Protein AF-A0A3R5YX55-F1 (afdb_monomer_lite)

Foldseek 3Di:
DPDLVVLLVVLLVVLVVLLVVLVVVLVVLVVVVVVQVVVQVVCVVVVHDDDDDGCSVVSNVLSVVLSVLSVVLSVLSVDPPRDDDSVLSVVSVVLCVCQCPVDDPDNDDDSCSSVVSCVSSVVDDCCPDPNNVVCVVVVHD

Radius of gyration: 19.68 Å; chains: 1; bounding box: 45×31×62 Å

pLDDT: mean 86.15, std 13.77, range [42.94, 96.88]

Structure (mmCIF, N/CA/C/O backbone):
data_AF-A0A3R5YX55-F1
#
_entry.id   AF-A0A3R5YX55-F1
#
loop_
_atom_site.group_PDB
_atom_site.id
_atom_site.type_symbol
_atom_site.label_atom_id
_atom_site.label_alt_id
_atom_site.label_comp_id
_atom_site.label_asym_id
_atom_site.label_entity_id
_atom_site.label_seq_id
_atom_site.pdbx_PDB_ins_code
_atom_site.Cartn_x
_atom_site.Cartn_y
_atom_site.Cartn_z
_atom_site.occupancy
_atom_site.B_iso_or_equiv
_atom_site.auth_seq_id
_atom_site.auth_comp_id
_atom_site.auth_asym_id
_atom_site.auth_atom_id
_atom_site.pdbx_PDB_model_num
ATOM 1 N N . MET A 1 1 ? -6.969 3.106 29.164 1.00 47.06 1 MET A N 1
ATOM 2 C CA . MET A 1 1 ? -7.669 2.930 27.874 1.00 47.06 1 MET A CA 1
ATOM 3 C C . MET A 1 1 ? -7.191 4.031 26.950 1.00 47.06 1 MET A C 1
ATOM 5 O O . MET A 1 1 ? -7.194 5.177 27.383 1.00 47.06 1 MET A O 1
ATOM 9 N N . ARG A 1 2 ? -6.677 3.704 25.758 1.00 56.00 2 ARG A N 1
ATOM 10 C CA . ARG A 1 2 ? -6.378 4.742 24.756 1.00 56.00 2 ARG A CA 1
ATOM 11 C C . ARG A 1 2 ? -7.714 5.286 24.255 1.00 56.00 2 ARG A C 1
ATOM 13 O O . ARG A 1 2 ? -8.683 4.541 24.186 1.00 56.00 2 ARG A O 1
ATOM 20 N N . ASN A 1 3 ? -7.777 6.572 23.943 1.00 79.94 3 ASN A N 1
ATOM 21 C CA . ASN A 1 3 ? -8.986 7.176 23.402 1.00 79.94 3 ASN A CA 1
ATOM 22 C C . ASN A 1 3 ? -9.283 6.547 22.023 1.00 79.94 3 ASN A C 1
ATOM 24 O O . ASN A 1 3 ? -8.398 6.477 21.163 1.00 79.94 3 ASN A O 1
ATOM 28 N N . PHE A 1 4 ? -10.504 6.044 21.817 1.00 83.06 4 PHE A N 1
ATOM 29 C CA . PHE A 1 4 ? -10.921 5.391 20.569 1.00 83.06 4 PHE A CA 1
ATOM 30 C C . PHE A 1 4 ? -10.682 6.305 19.357 1.00 83.06 4 PHE A C 1
ATOM 32 O O . PHE A 1 4 ? -10.102 5.884 18.354 1.00 83.06 4 PHE A O 1
ATOM 39 N N . THR A 1 5 ? -11.025 7.588 19.499 1.00 85.31 5 THR A N 1
ATOM 40 C CA . THR A 1 5 ? -10.829 8.614 18.468 1.00 85.31 5 THR A CA 1
ATOM 41 C C . THR A 1 5 ? -9.355 8.775 18.100 1.00 85.31 5 THR A C 1
ATOM 43 O O . THR A 1 5 ? -9.013 8.720 16.922 1.00 85.31 5 THR A O 1
ATOM 46 N N . GLU A 1 6 ? -8.461 8.867 19.088 1.00 88.81 6 GLU A N 1
ATOM 47 C CA . GLU A 1 6 ? -7.012 8.968 18.847 1.00 88.81 6 GLU A CA 1
ATOM 48 C C . GLU A 1 6 ? -6.467 7.723 18.134 1.00 88.81 6 GLU A C 1
ATOM 50 O O . GLU A 1 6 ? -5.607 7.817 17.257 1.00 88.81 6 GLU A O 1
ATOM 55 N N . THR A 1 7 ? -6.980 6.540 18.481 1.00 91.69 7 THR A N 1
ATOM 56 C CA . THR A 1 7 ? -6.543 5.270 17.884 1.00 91.69 7 THR A CA 1
ATOM 57 C C . THR A 1 7 ? -6.982 5.167 16.418 1.00 91.69 7 THR A C 1
ATOM 59 O O . THR A 1 7 ? -6.199 4.724 15.568 1.00 91.69 7 THR A O 1
ATOM 62 N N . ARG A 1 8 ? -8.196 5.643 16.108 1.00 94.31 8 ARG A N 1
ATOM 63 C CA . ARG A 1 8 ? -8.745 5.731 14.748 1.00 94.31 8 ARG A CA 1
ATOM 64 C C . ARG A 1 8 ? -7.991 6.755 13.902 1.00 94.31 8 ARG A C 1
ATOM 66 O O . ARG A 1 8 ? -7.541 6.428 12.807 1.00 94.31 8 ARG A O 1
ATOM 73 N N . GLU A 1 9 ? -7.759 7.956 14.426 1.00 94.69 9 GLU A N 1
ATOM 74 C CA . GLU A 1 9 ? -6.981 9.004 13.751 1.00 94.69 9 GLU A CA 1
ATOM 75 C C . GLU A 1 9 ? -5.542 8.563 13.460 1.00 94.69 9 GLU A C 1
ATOM 77 O O . GLU A 1 9 ? -5.023 8.797 12.364 1.00 94.69 9 GLU A O 1
ATOM 82 N N . LYS A 1 10 ? -4.906 7.859 14.405 1.00 94.56 10 LYS A N 1
ATOM 83 C CA . LYS A 1 10 ? -3.570 7.281 14.218 1.00 94.56 10 LYS A CA 1
ATOM 84 C C . LYS A 1 10 ? -3.550 6.261 13.075 1.00 94.56 10 LYS A C 1
ATOM 86 O O . LYS A 1 10 ? -2.641 6.312 12.243 1.00 94.56 10 LYS A O 1
ATOM 91 N N . ALA A 1 11 ? -4.553 5.383 12.996 1.00 95.25 11 ALA A N 1
ATOM 92 C CA . ALA A 1 11 ? -4.685 4.410 11.911 1.00 95.25 11 ALA A CA 1
ATOM 93 C C . ALA A 1 11 ? -4.902 5.098 10.549 1.00 95.25 11 ALA A C 1
ATOM 95 O O . ALA A 1 11 ? -4.217 4.768 9.578 1.00 95.25 11 ALA A O 1
ATOM 96 N N . ILE A 1 12 ? -5.769 6.117 10.484 1.00 96.50 12 ILE A N 1
ATOM 97 C CA . ILE A 1 12 ? -5.994 6.922 9.269 1.00 96.50 12 ILE A CA 1
ATOM 98 C C . ILE A 1 12 ? -4.690 7.572 8.806 1.00 96.50 12 ILE A C 1
ATOM 100 O O . ILE A 1 12 ? -4.332 7.477 7.631 1.00 96.50 12 ILE A O 1
ATOM 104 N N . LYS A 1 13 ? -3.959 8.223 9.719 1.00 95.56 13 LYS A N 1
ATOM 105 C CA . LYS A 1 13 ? -2.700 8.905 9.398 1.00 95.56 13 LYS A CA 1
ATOM 106 C C . LYS A 1 13 ? -1.667 7.936 8.824 1.00 95.56 13 LYS A C 1
ATOM 108 O O . LYS A 1 13 ? -1.088 8.229 7.782 1.00 95.56 13 LYS A O 1
ATOM 113 N N . ARG A 1 14 ? -1.473 6.780 9.465 1.00 94.38 14 ARG A N 1
ATOM 114 C CA . ARG A 1 14 ? -0.544 5.737 8.998 1.00 94.38 14 ARG A CA 1
ATOM 115 C C . ARG A 1 14 ? -0.946 5.181 7.632 1.00 94.38 14 ARG A C 1
ATOM 117 O O . ARG A 1 14 ? -0.101 5.035 6.757 1.00 94.38 14 ARG A O 1
ATOM 124 N N . THR A 1 15 ? -2.241 4.972 7.405 1.00 95.56 15 THR A N 1
ATOM 125 C CA . THR A 1 15 ? -2.738 4.488 6.108 1.00 95.56 15 THR A CA 1
ATOM 126 C C . THR A 1 15 ? -2.582 5.536 5.000 1.00 95.56 15 THR A C 1
ATOM 128 O O . THR A 1 15 ? -2.247 5.197 3.870 1.00 95.56 15 THR A O 1
ATOM 131 N N . ARG A 1 16 ? -2.721 6.833 5.306 1.00 95.25 16 ARG A N 1
ATOM 132 C CA . ARG A 1 16 ? -2.390 7.906 4.348 1.00 95.25 16 ARG A CA 1
ATOM 133 C C . ARG A 1 16 ? -0.901 7.936 4.003 1.00 95.25 16 ARG A C 1
ATOM 135 O O . ARG A 1 16 ? -0.562 8.115 2.841 1.00 95.25 16 ARG A O 1
ATOM 142 N N . GLN A 1 17 ? -0.023 7.724 4.984 1.00 93.12 17 GLN A N 1
ATOM 143 C CA . GLN A 1 17 ? 1.418 7.611 4.728 1.00 93.12 17 GLN A CA 1
ATOM 144 C C . GLN A 1 17 ? 1.738 6.406 3.834 1.00 93.12 17 GLN A C 1
ATOM 146 O O . GLN A 1 17 ? 2.579 6.518 2.952 1.00 9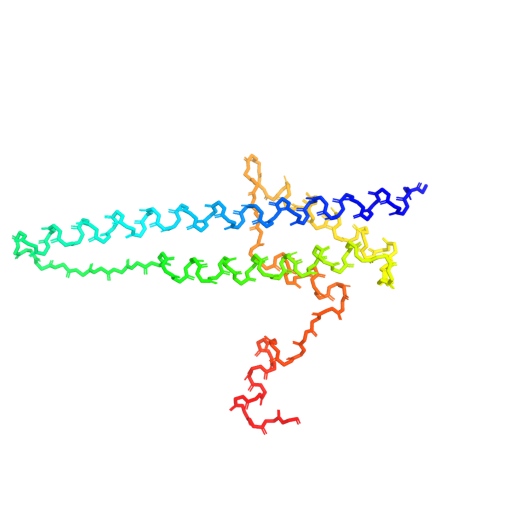3.12 17 GLN A O 1
ATOM 151 N N . LEU A 1 18 ? 1.017 5.294 3.997 1.00 93.44 18 LEU A N 1
ATOM 152 C CA . LEU A 1 18 ? 1.130 4.128 3.120 1.00 93.44 18 LEU A CA 1
ATOM 153 C C . LEU A 1 18 ? 0.726 4.439 1.664 1.00 93.44 18 LEU A C 1
ATOM 155 O O . LEU A 1 18 ? 1.391 3.992 0.735 1.00 93.44 18 LEU A O 1
ATOM 159 N N . VAL A 1 19 ? -0.323 5.241 1.450 1.00 95.12 19 VAL A N 1
ATOM 160 C CA . VAL A 1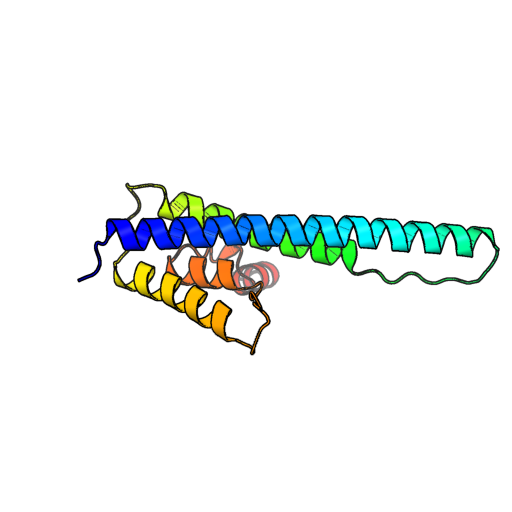 19 ? -0.693 5.731 0.107 1.00 95.12 19 VAL A CA 1
ATOM 161 C C . VAL A 1 19 ? 0.445 6.552 -0.508 1.00 95.12 19 VAL A C 1
ATOM 163 O O . VAL A 1 19 ? 0.794 6.325 -1.663 1.00 95.12 19 VAL A O 1
ATOM 166 N N . CYS A 1 20 ? 1.040 7.472 0.259 1.00 93.00 20 CYS A N 1
ATOM 167 C CA . CYS A 1 20 ? 2.187 8.266 -0.196 1.00 93.00 20 CYS A CA 1
ATOM 168 C C . CYS A 1 20 ? 3.390 7.385 -0.554 1.00 93.00 20 CYS A C 1
ATOM 170 O O . CYS A 1 20 ? 3.970 7.573 -1.616 1.00 93.00 20 CYS A O 1
ATOM 172 N N . TYR A 1 21 ? 3.699 6.387 0.275 1.00 92.06 21 TYR A N 1
ATOM 173 C CA . TYR A 1 21 ? 4.781 5.436 0.023 1.00 92.06 21 TYR A CA 1
ATOM 174 C C . TYR A 1 21 ? 4.620 4.719 -1.327 1.00 92.06 21 TYR A C 1
ATOM 176 O O . TYR A 1 21 ? 5.552 4.672 -2.125 1.00 92.06 21 TYR A O 1
ATOM 184 N N . PHE A 1 22 ? 3.420 4.209 -1.631 1.00 93.69 22 PHE A N 1
ATOM 185 C CA . PHE A 1 22 ? 3.175 3.569 -2.927 1.00 93.69 22 PHE A CA 1
ATOM 186 C C . PHE A 1 22 ? 3.247 4.553 -4.097 1.00 93.69 22 PHE A C 1
ATOM 188 O O . PHE A 1 22 ? 3.708 4.178 -5.173 1.00 93.69 22 PHE A O 1
ATOM 195 N N . ALA A 1 23 ? 2.820 5.803 -3.904 1.00 94.38 23 ALA A N 1
ATOM 196 C CA . ALA A 1 23 ? 2.954 6.839 -4.924 1.00 94.38 23 ALA A CA 1
ATOM 197 C C . ALA A 1 23 ? 4.425 7.150 -5.239 1.00 94.38 23 ALA A C 1
ATOM 199 O O . ALA A 1 23 ? 4.788 7.201 -6.411 1.00 94.38 23 ALA A O 1
ATOM 200 N N . GLU A 1 24 ? 5.269 7.296 -4.216 1.00 93.44 24 GLU A N 1
ATOM 201 C CA . GLU A 1 24 ? 6.713 7.509 -4.372 1.00 93.44 24 GLU A CA 1
ATOM 202 C C . GLU A 1 24 ? 7.373 6.332 -5.105 1.00 93.44 24 GLU A C 1
ATOM 204 O O . GLU A 1 24 ? 8.056 6.543 -6.105 1.00 93.44 24 GLU A O 1
ATOM 209 N N . PHE A 1 25 ? 7.066 5.092 -4.709 1.00 92.44 25 PHE A N 1
ATOM 210 C CA . PHE A 1 25 ? 7.584 3.895 -5.379 1.00 92.44 25 PHE A CA 1
ATOM 211 C C . PHE A 1 25 ? 7.211 3.847 -6.871 1.00 92.44 25 PHE A C 1
ATOM 213 O O . PHE A 1 25 ? 8.025 3.474 -7.715 1.00 92.44 25 PHE A O 1
ATOM 220 N N . MET A 1 26 ? 5.974 4.216 -7.224 1.00 95.25 26 MET A N 1
ATOM 221 C CA . MET A 1 26 ? 5.554 4.261 -8.630 1.00 95.25 26 MET A CA 1
ATOM 222 C C . MET A 1 26 ? 6.358 5.281 -9.440 1.00 95.25 26 MET A C 1
ATOM 224 O O . MET A 1 26 ? 6.728 4.974 -10.571 1.00 95.25 26 MET A O 1
ATOM 228 N N . LEU A 1 27 ? 6.640 6.461 -8.876 1.00 96.88 27 LEU A N 1
ATOM 229 C CA . LEU A 1 27 ? 7.447 7.490 -9.540 1.00 96.88 27 LEU A CA 1
ATOM 230 C C . LEU A 1 27 ? 8.885 7.006 -9.776 1.00 96.88 27 LEU A C 1
ATOM 232 O O . LEU A 1 27 ? 9.438 7.211 -10.857 1.00 96.88 27 LEU A O 1
ATOM 236 N N . GLU A 1 28 ? 9.472 6.312 -8.799 1.00 95.12 28 GLU A N 1
ATOM 237 C CA . GLU A 1 28 ? 10.809 5.721 -8.926 1.00 95.12 28 GLU A CA 1
ATOM 238 C C . GLU A 1 28 ? 10.866 4.649 -10.027 1.00 95.12 28 GLU A C 1
ATOM 240 O O . GLU A 1 28 ? 11.790 4.633 -10.848 1.00 95.12 28 GLU A O 1
ATOM 245 N N . GLU A 1 29 ? 9.869 3.761 -10.089 1.00 95.75 29 GLU A N 1
ATOM 246 C CA . GLU A 1 29 ? 9.799 2.734 -11.133 1.00 95.75 29 GLU A CA 1
ATOM 247 C C . GLU A 1 29 ? 9.506 3.330 -12.519 1.00 95.75 29 GLU A C 1
ATOM 249 O O . GLU A 1 29 ? 10.030 2.820 -13.512 1.00 95.75 29 GLU A O 1
ATOM 254 N N . GLU A 1 30 ? 8.744 4.424 -12.612 1.00 96.38 30 GLU A N 1
ATOM 255 C CA . GLU A 1 30 ? 8.534 5.156 -13.868 1.00 96.38 30 GLU A CA 1
ATOM 256 C C . GLU A 1 30 ? 9.853 5.740 -14.389 1.00 96.38 30 GLU A C 1
ATOM 258 O O . GLU A 1 30 ? 10.224 5.505 -15.545 1.00 96.38 30 GLU A O 1
ATOM 263 N N . GLU A 1 31 ? 10.616 6.427 -13.531 1.00 96.69 31 GLU A N 1
ATOM 264 C CA . GLU A 1 31 ? 11.916 6.995 -13.897 1.00 96.69 31 GLU A CA 1
ATOM 265 C C . GLU A 1 31 ? 12.909 5.900 -14.320 1.00 96.69 31 GLU A C 1
ATOM 267 O O . GLU A 1 31 ? 13.605 6.016 -15.337 1.00 96.69 31 GLU A O 1
ATOM 272 N N . LYS A 1 32 ? 12.955 4.799 -13.567 1.00 95.06 32 LYS A N 1
ATOM 273 C CA . LYS A 1 32 ? 13.796 3.637 -13.874 1.00 95.06 32 LYS A CA 1
ATOM 274 C C . LYS A 1 32 ? 13.403 2.984 -15.197 1.00 95.06 32 LYS A C 1
ATOM 276 O O . LYS A 1 32 ? 14.281 2.684 -16.008 1.00 95.06 32 LYS A O 1
ATOM 281 N N . GLY A 1 33 ? 12.107 2.798 -15.444 1.00 95.31 33 GLY A N 1
ATOM 282 C CA . GLY A 1 33 ? 11.588 2.258 -16.698 1.00 95.31 33 GLY A CA 1
ATOM 283 C C . GLY A 1 33 ? 11.935 3.142 -17.898 1.00 95.31 33 GLY A C 1
ATOM 284 O O . GLY A 1 33 ? 12.369 2.634 -18.936 1.00 95.31 33 GLY A O 1
ATOM 285 N N . ALA A 1 34 ? 11.829 4.465 -17.745 1.00 95.94 34 ALA A N 1
ATOM 286 C CA . ALA A 1 34 ? 12.202 5.426 -18.780 1.00 95.94 34 ALA A CA 1
ATOM 287 C C . ALA A 1 34 ? 13.704 5.368 -19.113 1.00 95.94 34 ALA A C 1
ATOM 289 O O . ALA A 1 34 ? 14.068 5.312 -20.291 1.00 95.94 34 ALA A O 1
ATOM 290 N N . LYS A 1 35 ? 14.578 5.305 -18.096 1.00 95.44 35 LYS A N 1
ATOM 291 C CA . LYS A 1 35 ? 16.035 5.155 -18.280 1.00 95.44 35 LYS A CA 1
ATOM 292 C C . LYS A 1 35 ? 16.389 3.853 -19.001 1.00 95.44 35 LYS A C 1
ATOM 294 O O . LYS A 1 35 ? 17.107 3.890 -19.997 1.00 95.44 35 LYS A O 1
ATOM 299 N N . GLN A 1 36 ? 15.823 2.725 -18.564 1.00 93.69 36 GLN A N 1
ATOM 300 C CA . GLN A 1 36 ? 16.037 1.418 -19.200 1.00 93.69 36 GLN A CA 1
ATOM 301 C C . GLN A 1 36 ? 15.612 1.418 -20.674 1.00 93.69 36 GLN A C 1
ATOM 303 O O . GLN A 1 36 ? 16.331 0.908 -21.534 1.00 93.69 36 GLN A O 1
ATOM 308 N N . ARG A 1 37 ? 14.461 2.029 -20.987 1.00 94.69 37 ARG A N 1
ATOM 309 C CA . ARG A 1 37 ? 13.965 2.133 -22.364 1.00 94.69 37 ARG A CA 1
ATOM 310 C C . ARG A 1 37 ? 14.863 3.021 -23.228 1.00 94.69 37 ARG A C 1
ATOM 312 O O . ARG A 1 37 ? 15.133 2.669 -24.373 1.00 94.69 37 ARG A O 1
ATOM 319 N N . ALA A 1 38 ? 15.368 4.129 -22.685 1.00 94.81 38 ALA A N 1
ATOM 320 C CA . ALA A 1 38 ? 16.305 5.001 -23.392 1.00 94.81 38 ALA A CA 1
ATOM 321 C C . ALA A 1 38 ? 17.640 4.295 -23.702 1.00 94.81 38 ALA A C 1
ATOM 323 O O . ALA A 1 38 ? 18.145 4.392 -24.822 1.00 94.81 38 ALA A O 1
ATOM 324 N N . GLU A 1 39 ? 18.194 3.548 -22.742 1.00 93.38 39 GLU A N 1
ATOM 325 C CA . GLU A 1 39 ? 19.412 2.750 -22.938 1.00 93.38 39 GLU A CA 1
ATOM 326 C C . GLU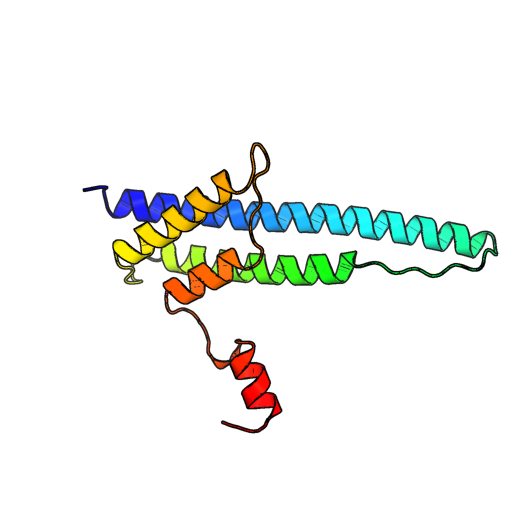 A 1 39 ? 19.216 1.652 -23.989 1.00 93.38 39 GLU A C 1
ATOM 328 O O . GLU A 1 39 ? 20.079 1.453 -24.849 1.00 93.38 39 GLU A O 1
ATOM 333 N N . PHE A 1 40 ? 18.060 0.984 -23.964 1.00 94.00 40 PHE A N 1
ATOM 334 C CA . PHE A 1 40 ? 17.703 -0.029 -24.951 1.00 94.00 40 PHE A CA 1
ATOM 335 C C . PHE A 1 40 ? 17.617 0.549 -26.369 1.00 94.00 40 PHE A C 1
ATOM 337 O O . PHE A 1 40 ? 18.245 0.012 -27.284 1.00 94.00 40 PHE A O 1
ATOM 344 N N . GLU A 1 41 ? 16.896 1.659 -26.566 1.00 94.69 41 GLU A N 1
ATOM 345 C CA . GLU A 1 41 ? 16.774 2.283 -27.890 1.00 94.69 41 GLU A CA 1
ATOM 346 C C . GLU A 1 41 ? 18.126 2.798 -28.408 1.00 94.69 41 GLU A C 1
ATOM 348 O O . GLU A 1 41 ? 18.420 2.659 -29.597 1.00 94.69 41 GLU A O 1
ATOM 353 N N . LYS A 1 42 ? 19.005 3.298 -27.527 1.00 95.38 42 LYS A N 1
ATOM 354 C CA . LYS A 1 42 ? 20.379 3.666 -27.900 1.00 95.38 42 LYS A CA 1
ATOM 355 C C . LYS A 1 42 ? 21.182 2.453 -28.381 1.00 95.38 42 LYS A C 1
ATOM 357 O O . LYS A 1 42 ? 21.791 2.504 -29.446 1.00 95.38 42 LYS A O 1
ATOM 362 N N . ALA A 1 43 ? 21.168 1.352 -27.632 1.00 93.25 43 ALA A N 1
ATOM 363 C CA . ALA A 1 43 ? 21.918 0.151 -27.995 1.00 93.25 43 ALA A CA 1
ATOM 364 C C . ALA A 1 43 ? 21.388 -0.506 -29.285 1.00 93.25 43 ALA A C 1
ATOM 366 O O . ALA A 1 43 ? 22.170 -0.991 -30.105 1.00 93.25 43 ALA A O 1
ATOM 367 N N . LYS A 1 44 ? 20.069 -0.451 -29.504 1.00 93.94 44 LYS A N 1
ATOM 368 C CA . LYS A 1 44 ? 19.414 -0.871 -30.748 1.00 93.94 44 LYS A CA 1
ATOM 369 C C . LYS A 1 44 ? 19.841 -0.009 -31.941 1.00 93.94 44 LYS A C 1
ATOM 371 O O . LYS A 1 44 ? 20.135 -0.555 -33.002 1.00 93.94 44 LYS A O 1
ATOM 376 N N . ALA A 1 45 ? 19.925 1.314 -31.773 1.00 94.75 45 ALA A N 1
ATOM 377 C CA . ALA A 1 45 ? 20.406 2.229 -32.813 1.00 94.75 45 ALA A CA 1
ATOM 378 C C . ALA A 1 45 ? 21.889 2.005 -33.168 1.00 94.75 45 ALA A C 1
ATOM 380 O O . ALA A 1 45 ? 22.284 2.193 -34.315 1.00 94.75 45 ALA A O 1
ATOM 381 N N . GLU A 1 46 ? 22.699 1.540 -32.213 1.00 95.56 46 GLU A N 1
ATOM 382 C CA . GLU A 1 46 ? 24.097 1.136 -32.426 1.00 95.56 46 GLU A CA 1
ATOM 383 C C . GLU A 1 46 ? 24.242 -0.227 -33.143 1.00 95.56 46 GLU A C 1
ATOM 385 O O . GLU A 1 46 ? 25.359 -0.712 -33.326 1.00 95.56 46 GLU A O 1
ATOM 390 N N . GLY A 1 47 ? 23.136 -0.866 -33.548 1.00 93.50 47 GLY A N 1
ATOM 391 C CA . GLY A 1 47 ? 23.141 -2.142 -34.269 1.00 93.50 47 GLY A CA 1
ATOM 392 C C . GLY A 1 47 ? 23.501 -3.353 -33.403 1.00 93.50 47 GLY A C 1
ATOM 393 O O . GLY A 1 47 ? 23.799 -4.423 -33.936 1.00 93.50 47 GLY A O 1
ATOM 394 N N . LYS A 1 48 ? 23.487 -3.208 -32.072 1.00 90.81 48 LYS A N 1
ATOM 395 C CA . LYS A 1 48 ? 23.764 -4.308 -31.143 1.00 90.81 48 LYS A CA 1
ATOM 396 C C . LYS A 1 48 ? 22.516 -5.185 -30.992 1.00 90.81 48 LYS A C 1
ATOM 398 O O . LYS A 1 48 ? 21.422 -4.649 -30.807 1.00 90.81 48 LYS A O 1
ATOM 403 N N . PRO A 1 49 ? 22.642 -6.523 -31.012 1.00 90.12 49 PRO A N 1
ATOM 404 C CA . PRO A 1 49 ? 21.543 -7.392 -30.616 1.00 90.12 49 PRO A CA 1
ATOM 405 C C . PRO A 1 49 ? 21.266 -7.187 -29.122 1.00 90.12 49 PRO A C 1
ATOM 407 O O . PRO A 1 49 ? 22.132 -7.428 -28.283 1.00 90.12 49 PRO A O 1
ATOM 410 N N . VAL A 1 50 ? 20.063 -6.718 -28.796 1.00 91.88 50 VAL A N 1
ATOM 411 C CA . VAL A 1 50 ? 19.646 -6.403 -27.426 1.00 91.88 50 VAL A CA 1
ATOM 412 C C . VAL A 1 50 ? 18.288 -7.017 -27.108 1.00 91.88 50 VAL A C 1
ATOM 414 O O . VAL A 1 50 ? 17.408 -7.083 -27.963 1.00 91.88 50 VAL A O 1
ATOM 417 N N . ILE A 1 51 ? 18.115 -7.448 -25.858 1.00 92.75 51 ILE A N 1
ATOM 418 C CA . ILE A 1 51 ? 16.850 -7.934 -25.297 1.00 92.75 51 ILE A CA 1
ATOM 419 C C . ILE A 1 51 ? 16.579 -7.116 -24.037 1.00 92.75 51 ILE A C 1
ATOM 421 O O . ILE A 1 51 ? 17.445 -7.021 -23.170 1.00 92.75 51 ILE A O 1
ATOM 425 N N . MET A 1 52 ? 15.386 -6.534 -23.935 1.00 89.56 52 MET A N 1
ATOM 426 C CA . MET A 1 52 ? 14.947 -5.815 -22.741 1.00 89.56 52 MET A CA 1
ATOM 427 C C . MET A 1 52 ? 13.963 -6.674 -21.956 1.00 89.56 52 MET A C 1
ATOM 429 O O . MET A 1 52 ? 12.935 -7.088 -22.486 1.00 89.56 52 MET A O 1
ATOM 433 N N . VAL A 1 53 ? 14.257 -6.885 -20.676 1.00 90.31 53 VAL A N 1
ATOM 434 C CA . VAL A 1 53 ? 13.310 -7.420 -19.695 1.00 90.31 53 VAL A CA 1
ATOM 435 C C . VAL A 1 53 ? 13.201 -6.380 -18.591 1.00 90.31 53 VAL A C 1
ATOM 437 O O . VAL A 1 53 ? 14.174 -6.118 -17.888 1.00 90.31 53 VAL A O 1
ATOM 440 N N . SER A 1 54 ? 12.036 -5.749 -18.473 1.00 91.62 54 SER A N 1
ATOM 441 C CA . SER A 1 54 ? 11.771 -4.738 -17.450 1.00 91.62 54 SER A CA 1
ATOM 442 C C . SER A 1 54 ? 10.512 -5.101 -16.679 1.00 91.62 54 SER A C 1
ATOM 444 O O . SER A 1 54 ? 9.492 -5.453 -17.269 1.00 91.62 54 SER A O 1
ATOM 446 N N . CYS A 1 55 ? 10.589 -4.987 -15.355 1.00 93.38 55 CYS A N 1
ATOM 447 C CA . CYS A 1 55 ? 9.446 -5.158 -14.463 1.00 93.38 55 CYS A CA 1
ATOM 448 C C . CYS A 1 55 ? 8.764 -3.828 -14.119 1.00 93.38 55 CYS A C 1
ATOM 450 O O . CYS A 1 55 ? 7.750 -3.859 -13.429 1.00 93.38 55 CYS A O 1
ATOM 452 N N . ALA A 1 56 ? 9.278 -2.688 -14.599 1.00 93.44 56 ALA A N 1
ATOM 453 C CA . ALA A 1 56 ? 8.835 -1.357 -14.182 1.00 93.44 56 ALA A CA 1
ATOM 454 C C . ALA A 1 56 ? 7.322 -1.157 -14.362 1.00 93.44 56 ALA A C 1
ATOM 456 O O . ALA A 1 56 ? 6.614 -0.842 -13.411 1.00 93.44 56 ALA A O 1
ATOM 457 N N . GLU A 1 57 ? 6.793 -1.445 -15.555 1.00 92.69 57 GLU A N 1
ATOM 458 C CA . GLU A 1 57 ? 5.357 -1.306 -15.839 1.00 92.69 57 GLU A CA 1
ATOM 459 C C . GLU A 1 57 ? 4.494 -2.218 -14.950 1.00 92.69 57 GLU A C 1
ATOM 461 O O . GLU A 1 57 ? 3.447 -1.806 -14.444 1.00 92.69 57 GLU A O 1
ATOM 466 N N . ASN A 1 58 ? 4.938 -3.459 -14.717 1.00 93.06 58 ASN A N 1
ATOM 467 C CA . ASN A 1 58 ? 4.217 -4.388 -13.850 1.00 93.06 58 ASN A CA 1
ATOM 468 C C . ASN A 1 58 ? 4.264 -3.954 -12.378 1.00 93.06 58 ASN A C 1
ATOM 470 O O . ASN A 1 58 ? 3.258 -4.067 -11.677 1.00 93.06 58 ASN A O 1
ATOM 474 N N . ASN A 1 59 ? 5.404 -3.440 -11.921 1.00 91.56 59 ASN A N 1
ATOM 475 C CA . ASN A 1 59 ? 5.591 -2.943 -10.565 1.00 91.56 59 ASN A CA 1
ATOM 476 C C . ASN A 1 59 ? 4.707 -1.719 -10.306 1.00 91.56 59 ASN A C 1
ATOM 478 O O . ASN A 1 59 ? 3.990 -1.701 -9.308 1.00 91.56 59 ASN A O 1
ATOM 482 N N . ILE A 1 60 ? 4.655 -0.763 -11.241 1.00 94.25 60 ILE A N 1
ATOM 483 C CA . ILE A 1 60 ? 3.746 0.393 -11.173 1.00 94.25 60 ILE A CA 1
ATOM 484 C C . ILE A 1 60 ? 2.293 -0.076 -11.068 1.00 94.25 60 ILE A C 1
ATOM 486 O O . ILE A 1 60 ? 1.557 0.368 -10.188 1.00 94.25 60 ILE A O 1
ATOM 490 N N . ARG A 1 61 ? 1.878 -1.027 -11.916 1.00 94.62 61 ARG A N 1
ATOM 491 C CA . ARG A 1 61 ? 0.520 -1.590 -11.865 1.00 94.62 61 ARG A CA 1
ATOM 492 C C . ARG A 1 61 ? 0.213 -2.239 -10.513 1.00 94.62 61 ARG A C 1
ATOM 494 O O . ARG A 1 61 ? -0.878 -2.043 -9.980 1.00 94.62 61 ARG A O 1
ATOM 501 N N . CYS A 1 62 ? 1.156 -3.003 -9.963 1.00 91.56 62 CYS A N 1
ATOM 502 C CA . CYS A 1 62 ? 1.013 -3.633 -8.652 1.00 91.56 62 CYS A CA 1
ATOM 503 C C . CYS A 1 62 ? 0.852 -2.578 -7.546 1.00 91.56 62 CYS A C 1
ATOM 505 O O . CYS A 1 62 ? -0.099 -2.636 -6.763 1.00 91.56 62 CYS A O 1
ATOM 507 N N . MET A 1 63 ? 1.723 -1.565 -7.528 1.00 93.38 63 MET A N 1
ATOM 508 C CA . MET A 1 63 ? 1.693 -0.507 -6.515 1.00 93.38 63 MET A CA 1
ATOM 509 C C 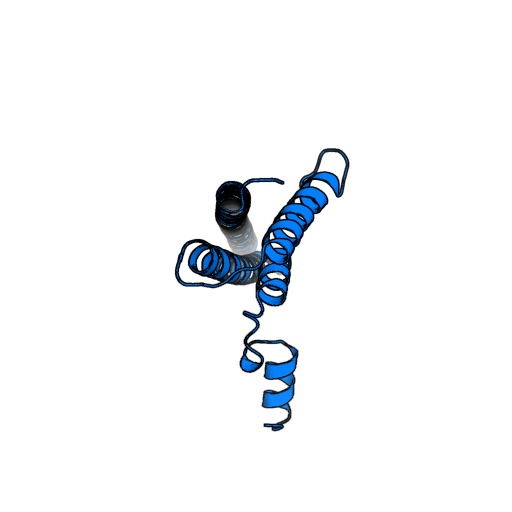. MET A 1 63 ? 0.437 0.345 -6.610 1.00 93.38 63 MET A C 1
ATOM 511 O O . MET A 1 63 ? -0.146 0.693 -5.589 1.00 93.38 63 MET A O 1
ATOM 515 N N . HIS A 1 64 ? -0.044 0.612 -7.821 1.00 94.25 64 HIS A N 1
ATOM 516 C CA . HIS A 1 64 ? -1.306 1.304 -8.033 1.00 94.25 64 HIS A CA 1
ATOM 517 C C . HIS A 1 64 ? -2.485 0.558 -7.386 1.00 94.25 64 HIS A C 1
ATOM 519 O O . HIS A 1 64 ? -3.341 1.182 -6.757 1.00 94.25 64 HIS A O 1
ATOM 525 N N . ASN A 1 65 ? -2.522 -0.776 -7.475 1.00 93.38 65 ASN A N 1
ATOM 526 C CA . ASN A 1 65 ? -3.558 -1.570 -6.811 1.00 93.38 65 ASN A CA 1
ATOM 527 C C . ASN A 1 65 ? -3.409 -1.536 -5.280 1.00 93.38 65 ASN A C 1
ATOM 529 O O . ASN A 1 65 ? -4.397 -1.339 -4.574 1.00 93.38 65 ASN A O 1
ATOM 533 N N . CYS A 1 66 ? -2.181 -1.630 -4.761 1.00 93.88 66 CYS A N 1
ATOM 534 C CA . CYS A 1 66 ? -1.911 -1.492 -3.324 1.00 93.88 66 CYS A CA 1
ATOM 535 C C . CYS A 1 66 ? -2.335 -0.108 -2.796 1.00 93.88 66 CYS A C 1
ATOM 537 O O . CYS A 1 66 ? -2.966 0.006 -1.743 1.00 93.88 66 CYS A O 1
ATOM 539 N N . MET A 1 67 ? -2.058 0.946 -3.567 1.00 94.81 67 MET A N 1
ATOM 540 C CA . MET A 1 67 ? -2.452 2.322 -3.279 1.00 94.81 67 MET A CA 1
ATOM 541 C C . MET A 1 67 ? -3.976 2.487 -3.260 1.00 94.81 67 MET A C 1
ATOM 543 O O . MET A 1 67 ? -4.507 3.143 -2.363 1.00 94.81 67 MET A O 1
ATOM 547 N N . LYS A 1 68 ? -4.694 1.874 -4.211 1.00 95.12 68 LYS A N 1
ATOM 548 C CA . LYS A 1 68 ? -6.165 1.850 -4.219 1.00 95.12 68 LYS A CA 1
ATOM 549 C C . LYS A 1 68 ? -6.726 1.182 -2.968 1.00 95.12 68 LYS A C 1
ATOM 551 O O . LYS A 1 68 ? -7.540 1.797 -2.282 1.00 95.12 68 LYS A O 1
ATOM 556 N N . ALA A 1 69 ? -6.229 -0.006 -2.625 1.00 94.19 69 ALA A N 1
ATOM 557 C CA . ALA A 1 69 ? -6.649 -0.722 -1.424 1.00 94.19 69 ALA A CA 1
ATOM 558 C C . ALA A 1 69 ? -6.392 0.105 -0.148 1.00 94.19 69 ALA A C 1
ATOM 560 O O . ALA A 1 69 ? -7.277 0.242 0.695 1.00 94.19 69 ALA A O 1
ATOM 561 N N . ALA A 1 70 ? -5.222 0.745 -0.032 1.00 95.56 70 ALA A N 1
ATOM 562 C CA . ALA A 1 70 ? -4.919 1.646 1.082 1.00 95.56 70 ALA A CA 1
ATOM 563 C C . ALA A 1 70 ? -5.854 2.874 1.113 1.00 95.56 70 ALA A C 1
ATOM 565 O O . ALA A 1 70 ? -6.307 3.291 2.178 1.00 95.56 70 ALA A O 1
ATOM 566 N N . SER A 1 71 ? -6.181 3.448 -0.049 1.00 96.19 71 SER A N 1
ATOM 567 C CA . SER A 1 71 ? -7.103 4.584 -0.164 1.00 96.19 71 SER A CA 1
ATOM 568 C C . SER A 1 71 ? -8.523 4.229 0.290 1.00 96.19 71 SER A C 1
ATOM 570 O O . SER A 1 71 ? -9.168 5.020 0.977 1.00 96.19 71 SER A O 1
ATOM 572 N N . GLU A 1 72 ? -9.004 3.032 -0.040 1.00 95.25 72 GLU A N 1
ATOM 573 C CA . GLU A 1 72 ? -10.301 2.519 0.415 1.00 95.25 72 GLU A CA 1
ATOM 574 C C . GLU A 1 72 ? -10.346 2.342 1.933 1.00 95.25 72 GLU A C 1
ATOM 576 O O . GLU A 1 72 ? -11.302 2.786 2.568 1.00 95.25 72 GLU A O 1
ATOM 581 N N . VAL A 1 73 ? -9.277 1.809 2.533 1.00 96.00 73 VAL A N 1
ATOM 582 C CA . VAL A 1 73 ? -9.135 1.744 3.996 1.00 96.00 73 VAL A CA 1
ATOM 583 C C . VAL A 1 73 ? -9.204 3.144 4.613 1.00 96.00 73 VAL A C 1
ATOM 585 O O . VAL A 1 73 ? -9.925 3.350 5.588 1.00 96.00 73 VAL A O 1
ATOM 588 N N . VAL A 1 74 ? -8.504 4.136 4.043 1.00 96.88 74 VAL A N 1
ATOM 589 C CA . VAL A 1 74 ? -8.577 5.529 4.524 1.00 96.88 74 VAL A CA 1
ATOM 590 C C . VAL A 1 74 ? -10.008 6.053 4.469 1.00 96.88 74 VAL A C 1
ATOM 592 O O . VAL A 1 74 ? -10.442 6.685 5.432 1.00 96.88 74 VAL A O 1
ATOM 595 N N . LYS A 1 75 ? -10.732 5.816 3.369 1.00 95.69 75 LYS A N 1
ATOM 596 C CA . LYS A 1 75 ? -12.128 6.254 3.214 1.00 95.69 75 LYS A CA 1
ATOM 597 C C . LYS A 1 75 ? -13.019 5.625 4.278 1.00 95.69 75 LYS A C 1
ATOM 599 O O . LYS A 1 75 ? -13.710 6.365 4.970 1.00 95.69 75 LYS A O 1
ATOM 604 N N . LEU A 1 76 ? -12.929 4.307 4.469 1.00 94.75 76 LEU A N 1
ATOM 605 C CA . LEU A 1 76 ? -13.715 3.599 5.478 1.00 94.75 76 LEU A CA 1
ATOM 606 C C . LEU A 1 76 ? -13.448 4.138 6.878 1.00 94.75 76 LEU A C 1
ATOM 608 O O . LEU A 1 76 ? -14.379 4.511 7.588 1.00 94.75 76 LEU A O 1
ATOM 612 N N . LEU A 1 77 ? -12.173 4.213 7.267 1.00 95.19 77 LEU A N 1
ATOM 613 C CA . LEU A 1 77 ? -11.796 4.680 8.596 1.00 95.19 77 LEU A CA 1
ATOM 614 C C . LEU A 1 77 ? -12.173 6.153 8.812 1.00 95.19 77 LEU A C 1
ATOM 616 O O . LEU A 1 77 ? -12.462 6.531 9.944 1.00 95.19 77 LEU A O 1
ATOM 620 N N . SER A 1 78 ? -12.179 6.984 7.766 1.00 95.38 78 SER A N 1
ATOM 621 C CA . SER A 1 78 ? -12.516 8.413 7.875 1.00 95.38 78 SER A CA 1
ATOM 622 C C . SER A 1 78 ? -14.018 8.678 7.994 1.00 95.38 78 SER A C 1
ATOM 624 O O . SER A 1 78 ? -14.402 9.713 8.539 1.00 95.38 78 SER A O 1
ATOM 626 N N . ASP A 1 79 ? -14.856 7.776 7.492 1.00 93.31 79 ASP A N 1
ATOM 627 C CA . ASP A 1 79 ? -16.307 7.883 7.597 1.00 93.31 79 ASP A CA 1
ATOM 628 C C . ASP A 1 79 ? -16.774 7.454 8.994 1.00 93.31 79 ASP A C 1
ATOM 630 O O . ASP A 1 79 ? -16.549 6.325 9.425 1.00 93.31 79 ASP A O 1
ATOM 634 N N . LYS A 1 80 ? -17.397 8.384 9.721 1.00 88.94 80 LYS A N 1
ATOM 635 C CA . LYS A 1 80 ? -17.814 8.190 11.114 1.00 88.94 80 LYS A CA 1
ATOM 636 C C . LYS A 1 80 ? -19.009 7.249 11.258 1.00 88.94 80 LYS A C 1
ATOM 638 O O . LYS A 1 80 ? -19.177 6.710 12.346 1.00 88.94 80 LYS A O 1
ATOM 643 N N . GLU A 1 81 ? -19.779 7.046 10.191 1.00 90.75 81 GLU A N 1
ATOM 644 C CA . GLU A 1 81 ? -20.920 6.126 10.181 1.00 90.75 81 GLU A CA 1
ATOM 645 C C . GLU A 1 81 ? -20.465 4.661 10.111 1.00 90.75 81 GLU A C 1
ATOM 647 O O . GLU A 1 81 ? -21.194 3.762 10.519 1.00 90.75 81 GLU A O 1
ATOM 652 N N . ASN A 1 82 ? -19.236 4.404 9.644 1.00 89.81 82 ASN A N 1
ATOM 653 C CA . ASN A 1 82 ? -18.677 3.057 9.641 1.00 89.81 82 ASN A CA 1
ATOM 654 C C . ASN A 1 82 ? -18.298 2.621 11.059 1.00 89.81 82 ASN A C 1
ATOM 656 O O . ASN A 1 82 ? -17.399 3.201 11.697 1.00 89.81 82 ASN A O 1
ATOM 660 N N . GLU A 1 83 ? -18.947 1.548 11.505 1.00 89.25 83 GLU A N 1
ATOM 661 C CA . GLU A 1 83 ? -18.596 0.824 12.719 1.00 89.25 83 GLU A CA 1
ATOM 662 C C . GLU A 1 83 ? -17.244 0.131 12.535 1.00 89.25 83 GLU A C 1
ATOM 664 O O . GLU A 1 83 ? -17.029 -0.655 11.615 1.00 89.25 83 GLU A O 1
ATOM 669 N N . VAL A 1 84 ? -16.304 0.469 13.413 1.00 92.38 84 VAL A N 1
ATOM 670 C CA . VAL A 1 84 ? -14.984 -0.157 13.481 1.00 92.38 84 VAL A CA 1
ATOM 671 C C . VAL A 1 84 ? -14.702 -0.417 14.945 1.00 92.38 84 VAL A C 1
ATOM 673 O O . VAL A 1 84 ? -14.723 0.509 15.756 1.00 92.38 84 VAL A O 1
ATOM 676 N N . GLU A 1 85 ? -14.447 -1.668 15.295 1.00 92.44 85 GLU A N 1
ATOM 677 C CA . GLU A 1 85 ? -14.250 -2.066 16.680 1.00 92.44 85 GLU A CA 1
ATOM 678 C C . GLU A 1 85 ? -12.865 -1.645 17.197 1.00 92.44 85 GLU A C 1
ATOM 680 O O . GLU A 1 85 ? -11.881 -1.547 16.454 1.00 92.44 85 GLU A O 1
ATOM 685 N N . GLU A 1 86 ? -12.758 -1.408 18.508 1.00 93.50 86 GLU A N 1
ATOM 686 C CA . GLU A 1 86 ? -11.506 -0.963 19.138 1.00 93.50 86 GLU A CA 1
ATOM 687 C C . GLU A 1 86 ? -10.357 -1.956 18.891 1.00 93.50 86 GLU A C 1
ATOM 689 O O . GLU A 1 86 ? -9.221 -1.546 18.633 1.00 93.50 86 GLU A O 1
ATOM 694 N N . TRP A 1 87 ? -10.649 -3.262 18.895 1.00 94.56 87 TRP A N 1
ATOM 695 C CA . TRP A 1 87 ? -9.645 -4.294 18.633 1.00 94.56 87 TRP A CA 1
ATOM 696 C C . TRP A 1 87 ? -9.174 -4.301 17.172 1.00 94.56 87 TRP A C 1
ATOM 698 O O . TRP A 1 87 ? -7.991 -4.548 16.937 1.00 94.56 87 TRP A O 1
ATOM 708 N N . GLN A 1 88 ? -10.035 -3.966 16.200 1.00 95.62 88 GLN A N 1
ATOM 709 C CA . GLN A 1 88 ? -9.631 -3.828 14.795 1.00 95.62 88 GLN A CA 1
ATOM 710 C C . GLN A 1 88 ? -8.645 -2.666 14.656 1.00 95.62 88 GLN A C 1
ATOM 712 O O . GLN A 1 88 ? -7.575 -2.816 14.071 1.00 95.62 88 GLN A O 1
ATOM 717 N N . LEU A 1 89 ? -8.939 -1.519 15.275 1.00 96.06 89 LEU A N 1
ATOM 718 C CA . LEU A 1 89 ? -8.027 -0.370 15.276 1.00 96.06 89 LEU A CA 1
ATOM 719 C C . LEU A 1 89 ? -6.703 -0.675 15.990 1.00 96.06 89 LEU A C 1
ATOM 721 O O . LEU A 1 89 ? -5.640 -0.221 15.549 1.00 96.06 89 LEU A O 1
ATOM 725 N N . ALA A 1 90 ? -6.747 -1.432 17.088 1.00 94.62 90 ALA A N 1
ATOM 726 C CA . ALA A 1 90 ? -5.551 -1.883 17.787 1.00 94.62 90 ALA A CA 1
ATOM 727 C C . ALA A 1 90 ? -4.704 -2.809 16.901 1.00 94.62 90 ALA A C 1
ATOM 729 O O . ALA A 1 90 ? -3.494 -2.604 16.803 1.00 94.62 90 ALA A O 1
ATOM 730 N N . ALA A 1 91 ? -5.336 -3.753 16.202 1.00 95.12 91 ALA A N 1
ATOM 731 C CA . ALA A 1 91 ? -4.675 -4.671 15.283 1.00 95.12 91 ALA A CA 1
ATOM 732 C C . ALA A 1 91 ? -4.046 -3.943 14.082 1.00 95.12 91 ALA A C 1
ATOM 734 O O . ALA A 1 91 ? -2.869 -4.165 13.809 1.00 95.12 91 ALA A O 1
ATOM 735 N N . ILE A 1 92 ? -4.744 -2.997 13.437 1.00 95.44 92 ILE A N 1
ATOM 736 C CA . ILE A 1 92 ? -4.169 -2.164 12.357 1.00 95.44 92 ILE A CA 1
ATOM 737 C C . ILE A 1 92 ? -2.918 -1.432 12.852 1.00 95.44 92 ILE A C 1
ATOM 739 O O . ILE A 1 92 ? -1.867 -1.434 12.210 1.00 95.44 92 ILE A O 1
ATOM 743 N N . ASN A 1 93 ? -3.011 -0.789 14.017 1.00 93.75 93 ASN A N 1
ATOM 744 C CA . ASN A 1 93 ? -1.884 -0.050 14.573 1.00 93.75 93 ASN A CA 1
ATOM 745 C C . ASN A 1 93 ? -0.709 -0.958 14.959 1.00 93.75 93 ASN A C 1
ATOM 747 O O . ASN A 1 93 ? 0.433 -0.523 14.806 1.00 93.75 93 ASN A O 1
ATOM 751 N N . ALA A 1 94 ? -0.983 -2.179 15.421 1.00 92.69 94 ALA A N 1
ATOM 752 C CA . ALA A 1 94 ? 0.030 -3.187 15.700 1.00 92.69 94 ALA A CA 1
ATOM 753 C C . ALA A 1 94 ? 0.712 -3.670 14.411 1.00 92.69 94 ALA A C 1
ATOM 755 O O . ALA A 1 94 ? 1.935 -3.719 14.375 1.00 92.69 94 ALA A O 1
ATOM 756 N N . MET A 1 95 ? -0.041 -3.913 13.328 1.00 92.50 95 MET A N 1
ATOM 757 C CA . MET A 1 95 ? 0.523 -4.274 12.018 1.00 92.50 95 MET A CA 1
ATOM 758 C C . MET A 1 95 ? 1.543 -3.231 11.538 1.00 92.50 95 MET A C 1
ATOM 760 O O . MET A 1 95 ? 2.654 -3.585 11.145 1.00 92.50 95 MET A O 1
ATOM 764 N N . TYR A 1 96 ? 1.212 -1.938 11.634 1.00 90.75 96 TYR A N 1
ATOM 765 C CA . TYR A 1 96 ? 2.154 -0.861 11.305 1.00 90.75 96 TYR A CA 1
ATOM 766 C C . TYR A 1 96 ? 3.370 -0.816 12.235 1.00 90.75 96 TYR A C 1
ATOM 768 O O . TYR A 1 96 ? 4.466 -0.482 11.795 1.00 90.75 96 TYR A O 1
ATOM 776 N N . GLU A 1 97 ? 3.194 -1.116 13.521 1.00 88.25 97 GLU A N 1
ATOM 777 C CA . GLU A 1 97 ? 4.304 -1.173 14.477 1.00 88.25 97 GLU A CA 1
ATOM 778 C C . GLU A 1 97 ? 5.255 -2.322 14.144 1.00 88.25 97 GLU A C 1
ATOM 780 O O . GLU A 1 97 ? 6.461 -2.098 14.119 1.00 88.25 97 GLU A O 1
ATOM 785 N N . THR A 1 98 ? 4.728 -3.486 13.760 1.00 83.75 98 THR A N 1
ATOM 786 C CA . THR A 1 98 ? 5.532 -4.615 13.284 1.00 83.75 98 THR A CA 1
ATOM 787 C C . THR A 1 98 ? 6.303 -4.274 12.008 1.00 83.75 98 THR A C 1
ATOM 789 O O . THR A 1 98 ? 7.487 -4.590 11.926 1.00 83.75 98 THR A O 1
ATOM 792 N N . CYS A 1 99 ? 5.686 -3.579 11.043 1.00 80.62 99 CYS A N 1
ATOM 793 C CA . CYS A 1 99 ? 6.367 -3.161 9.806 1.00 80.62 99 CYS A CA 1
ATOM 794 C C . CYS A 1 99 ? 7.571 -2.239 10.074 1.00 80.62 99 CYS A C 1
ATOM 796 O O . CYS A 1 99 ? 8.564 -2.295 9.356 1.00 80.62 99 CYS A O 1
ATOM 798 N N . ASN A 1 100 ? 7.521 -1.426 11.135 1.00 69.81 100 ASN A N 1
ATOM 799 C CA . ASN A 1 100 ? 8.633 -0.549 11.522 1.00 69.81 100 ASN A CA 1
ATOM 800 C C . ASN A 1 100 ? 9.794 -1.289 12.208 1.00 69.81 100 ASN A C 1
ATOM 802 O O . ASN A 1 100 ? 10.840 -0.688 12.434 1.00 69.81 100 ASN A O 1
ATOM 806 N N . THR A 1 101 ? 9.608 -2.557 12.579 1.00 64.88 101 THR A N 1
ATOM 807 C CA . THR A 1 101 ? 10.598 -3.362 13.311 1.00 64.88 101 THR A CA 1
ATOM 808 C C . THR A 1 101 ? 11.142 -4.537 12.500 1.00 64.88 101 THR A C 1
ATOM 810 O O . THR A 1 101 ? 11.891 -5.335 13.054 1.00 64.88 101 THR A O 1
ATOM 813 N N . MET A 1 102 ? 10.735 -4.697 11.232 1.00 54.94 102 MET A N 1
ATOM 814 C CA . MET A 1 102 ? 11.010 -5.930 10.485 1.00 54.94 102 MET A CA 1
ATOM 815 C C . MET A 1 102 ? 12.493 -6.151 10.146 1.00 54.94 102 MET A C 1
ATOM 817 O O . MET A 1 102 ? 12.881 -7.311 10.103 1.00 54.94 102 MET A O 1
ATOM 821 N N . GLU A 1 103 ? 13.333 -5.115 10.022 1.00 50.00 103 GLU A N 1
ATOM 822 C CA . GLU A 1 103 ? 14.803 -5.245 9.975 1.00 50.00 103 GLU A CA 1
ATOM 823 C C . GLU A 1 103 ? 15.485 -4.002 10.583 1.00 50.00 103 GLU A C 1
ATOM 825 O O . GLU A 1 103 ? 14.969 -2.887 10.472 1.00 50.00 103 GLU A O 1
ATOM 830 N N . GLU A 1 104 ? 16.637 -4.175 11.246 1.00 42.94 104 GLU A N 1
ATOM 831 C CA . GLU A 1 104 ? 17.434 -3.087 11.837 1.00 42.94 104 GLU A CA 1
ATOM 832 C C . GLU A 1 104 ? 17.757 -2.002 10.790 1.00 42.94 104 GLU A C 1
ATOM 834 O O . GLU A 1 104 ? 18.671 -2.137 9.982 1.00 42.94 104 GLU A O 1
ATOM 839 N N . GLY A 1 105 ? 16.997 -0.904 10.805 1.00 50.31 105 GLY A N 1
ATOM 840 C CA . GLY A 1 105 ? 17.254 0.284 9.985 1.00 50.31 105 GLY A CA 1
ATOM 841 C C . GLY A 1 105 ? 16.538 0.348 8.631 1.00 50.31 105 GLY A C 1
ATOM 842 O O . GLY A 1 105 ? 16.625 1.390 7.982 1.00 50.31 105 GLY A O 1
ATOM 843 N N . HIS A 1 106 ? 15.783 -0.682 8.225 1.00 52.88 106 HIS A N 1
ATOM 844 C CA . HIS A 1 106 ? 15.008 -0.674 6.978 1.00 52.88 106 HIS A CA 1
ATOM 845 C C . HIS A 1 106 ? 13.510 -0.870 7.246 1.00 52.88 106 HIS A C 1
ATOM 847 O O . HIS A 1 106 ? 13.061 -1.916 7.708 1.00 52.88 106 HIS A O 1
ATOM 853 N N . VAL A 1 107 ? 12.715 0.163 6.945 1.00 56.88 107 VAL A N 1
ATOM 854 C CA . VAL A 1 107 ? 11.249 0.078 6.977 1.00 56.88 107 VAL A CA 1
ATOM 855 C C . VAL A 1 107 ? 10.797 -0.720 5.754 1.00 56.88 107 VAL A C 1
ATOM 857 O O . VAL A 1 107 ? 10.647 -0.169 4.665 1.00 56.88 107 VAL A O 1
ATOM 860 N N . THR A 1 108 ? 10.592 -2.023 5.930 1.00 68.38 108 THR A N 1
ATOM 861 C CA . THR A 1 108 ? 10.024 -2.888 4.890 1.00 68.38 108 THR A CA 1
ATOM 862 C C . THR A 1 108 ? 8.509 -2.907 5.042 1.00 68.38 108 THR A C 1
ATOM 864 O O . THR A 1 108 ? 7.967 -3.526 5.955 1.00 68.38 108 THR A O 1
ATOM 867 N N . ILE A 1 109 ? 7.814 -2.203 4.148 1.00 76.38 109 ILE A N 1
ATOM 868 C CA . ILE A 1 109 ? 6.350 -2.212 4.058 1.00 76.38 109 ILE A CA 1
ATOM 869 C C . ILE A 1 109 ? 5.929 -3.378 3.148 1.00 76.38 109 ILE A C 1
ATOM 871 O O . ILE A 1 109 ? 6.226 -3.340 1.952 1.00 76.38 109 ILE A O 1
ATOM 875 N N . PRO A 1 110 ? 5.208 -4.397 3.652 1.00 84.00 110 PRO A N 1
ATOM 876 C CA . PRO A 1 110 ? 4.675 -5.455 2.801 1.00 84.00 110 PRO A CA 1
ATOM 877 C C . PRO A 1 110 ? 3.625 -4.898 1.833 1.00 84.00 110 PRO A C 1
ATOM 879 O O . PRO A 1 110 ? 2.706 -4.189 2.249 1.00 84.00 110 PRO A O 1
ATOM 882 N N . PHE A 1 111 ? 3.704 -5.269 0.555 1.00 86.06 111 PHE A N 1
ATOM 883 C CA . PHE A 1 111 ? 2.718 -4.860 -0.457 1.00 86.06 111 PHE A CA 1
ATOM 884 C C . PHE A 1 111 ? 1.301 -5.370 -0.153 1.00 86.06 111 PHE A C 1
ATOM 886 O O . PHE A 1 111 ? 0.322 -4.733 -0.532 1.00 86.06 111 PHE A O 1
ATOM 893 N N . ASP A 1 112 ? 1.196 -6.460 0.611 1.00 87.88 112 ASP A N 1
ATOM 894 C CA . ASP A 1 112 ? -0.076 -7.042 1.044 1.00 87.88 112 ASP A CA 1
ATOM 895 C C . ASP A 1 112 ? -0.688 -6.359 2.276 1.00 87.88 112 ASP A C 1
ATOM 897 O O . ASP A 1 112 ? -1.850 -6.605 2.599 1.00 87.88 112 ASP A O 1
ATOM 901 N N . LEU A 1 113 ? 0.046 -5.471 2.960 1.00 92.62 113 LEU A N 1
ATOM 902 C CA . LEU A 1 113 ? -0.442 -4.759 4.146 1.00 92.62 113 LEU A CA 1
ATOM 903 C C . LEU A 1 113 ? -1.822 -4.091 3.957 1.00 92.62 113 LEU A C 1
ATOM 905 O O . LEU A 1 113 ? -2.683 -4.294 4.815 1.00 92.62 113 LEU A O 1
ATOM 909 N N . PRO A 1 114 ? -2.101 -3.330 2.877 1.00 94.12 114 PRO A N 1
ATOM 910 C CA . PRO A 1 114 ? -3.426 -2.743 2.687 1.00 94.12 114 PRO A CA 1
ATOM 911 C C . PRO A 1 114 ? -4.529 -3.798 2.529 1.00 94.12 114 PRO A C 1
ATOM 913 O O . PRO A 1 114 ? -5.633 -3.597 3.030 1.00 94.12 114 PRO A O 1
ATOM 916 N N . TYR A 1 115 ? -4.240 -4.939 1.901 1.00 92.62 115 TYR A N 1
ATOM 917 C CA . TYR A 1 115 ? -5.198 -6.036 1.756 1.00 92.62 115 TYR A CA 1
ATOM 918 C C . TYR A 1 115 ? -5.435 -6.753 3.086 1.00 92.62 115 TYR A C 1
ATOM 920 O O . TYR A 1 115 ? -6.582 -7.017 3.438 1.00 92.62 115 TYR A O 1
ATOM 928 N N . ALA A 1 116 ? -4.385 -6.989 3.876 1.00 93.00 116 ALA A N 1
ATOM 929 C CA . ALA A 1 116 ? -4.515 -7.534 5.226 1.00 93.00 116 ALA A CA 1
ATOM 930 C C . ALA A 1 116 ? -5.393 -6.636 6.114 1.00 93.00 116 ALA A C 1
ATOM 932 O O . ALA A 1 116 ? -6.261 -7.131 6.834 1.00 93.00 116 ALA A O 1
ATOM 933 N N . ILE A 1 117 ? -5.233 -5.311 6.007 1.00 95.06 117 ILE A N 1
ATOM 934 C CA . ILE A 1 117 ? -6.087 -4.349 6.712 1.00 95.06 117 ILE A CA 1
ATOM 935 C C . ILE A 1 117 ? -7.531 -4.394 6.185 1.00 95.06 117 ILE A C 1
ATOM 937 O O . ILE A 1 117 ? -8.458 -4.396 6.993 1.00 95.06 117 ILE A O 1
ATOM 941 N N . LYS A 1 118 ? -7.755 -4.487 4.865 1.00 93.56 118 LYS A N 1
ATOM 942 C CA . LYS A 1 118 ? -9.109 -4.690 4.308 1.00 93.56 118 LYS A CA 1
ATOM 943 C C . LYS A 1 118 ? -9.758 -5.967 4.848 1.00 93.56 118 LYS A C 1
ATOM 945 O O . LYS A 1 118 ? -10.923 -5.924 5.229 1.00 93.56 118 LYS A O 1
ATOM 950 N N . GLY A 1 119 ? -9.012 -7.070 4.927 1.00 91.44 119 GLY A N 1
ATOM 951 C CA . GLY A 1 119 ? -9.487 -8.332 5.499 1.00 91.44 119 GLY A CA 1
ATOM 952 C C . GLY A 1 119 ? -9.875 -8.195 6.972 1.00 91.44 119 GLY A C 1
ATOM 953 O O . GLY A 1 119 ? -10.958 -8.616 7.366 1.00 91.44 119 GLY A O 1
ATOM 954 N N . LEU A 1 120 ? -9.043 -7.518 7.768 1.00 93.94 120 LEU A N 1
ATOM 955 C CA . LEU A 1 120 ? -9.328 -7.211 9.172 1.00 93.94 120 LEU A CA 1
ATOM 956 C C . LEU A 1 120 ? -10.588 -6.346 9.350 1.00 93.94 120 LEU A C 1
ATOM 958 O O . LEU A 1 120 ? -11.322 -6.517 10.321 1.00 93.94 120 LEU A O 1
ATOM 962 N N . LEU A 1 121 ? -10.840 -5.429 8.414 1.00 92.75 121 LEU A N 1
ATOM 963 C CA . LEU A 1 121 ? -12.022 -4.562 8.379 1.00 92.75 121 LEU A CA 1
ATOM 964 C C . LEU A 1 121 ? -13.247 -5.219 7.727 1.00 92.75 121 LEU A C 1
ATOM 966 O O . LEU A 1 121 ? -14.255 -4.543 7.527 1.00 92.75 121 LEU A O 1
ATOM 970 N N . LEU A 1 122 ? -13.169 -6.508 7.374 1.00 86.31 122 LEU A N 1
ATOM 971 C CA . LEU A 1 122 ? -14.231 -7.244 6.679 1.00 86.31 122 LEU A CA 1
ATOM 972 C C . LEU A 1 122 ? -14.670 -6.570 5.361 1.00 86.31 122 LEU A C 1
ATOM 974 O O . LEU A 1 122 ? -15.809 -6.701 4.929 1.00 86.31 122 LEU A O 1
ATOM 978 N N . GLN A 1 123 ? -13.752 -5.853 4.705 1.00 74.38 123 GLN A N 1
ATOM 979 C CA . GLN A 1 123 ? -13.942 -5.189 3.404 1.00 74.38 123 GLN A CA 1
ATOM 980 C C . GLN A 1 123 ? -13.403 -6.022 2.241 1.00 74.38 123 GLN A C 1
ATOM 982 O O . GLN A 1 123 ? -12.980 -5.492 1.208 1.00 74.38 123 GLN A O 1
ATOM 987 N N . TRP A 1 124 ? -13.313 -7.330 2.439 1.00 65.69 124 TRP A N 1
ATOM 988 C CA . TRP A 1 124 ? -12.812 -8.228 1.422 1.00 65.69 124 TRP A CA 1
ATOM 989 C C . TRP A 1 124 ? -13.963 -8.597 0.489 1.00 65.69 124 TRP A C 1
ATOM 991 O O . TRP A 1 124 ? -14.835 -9.375 0.865 1.00 65.69 124 TRP A O 1
ATOM 1001 N N . ASP A 1 125 ? -13.987 -8.017 -0.712 1.00 62.03 125 ASP A N 1
ATOM 1002 C CA . ASP A 1 125 ? -14.932 -8.449 -1.738 1.00 62.03 125 ASP A CA 1
ATOM 1003 C C . ASP A 1 125 ? -14.500 -9.836 -2.227 1.00 62.03 125 ASP A C 1
ATOM 1005 O O . ASP A 1 125 ? -13.439 -9.998 -2.839 1.00 62.03 125 ASP A O 1
ATOM 1009 N N . GLU A 1 126 ? -15.299 -10.859 -1.915 1.00 56.12 126 GLU A N 1
ATOM 1010 C CA . GLU A 1 126 ? -15.028 -12.238 -2.322 1.00 56.12 126 GLU A CA 1
ATOM 1011 C C . GLU A 1 126 ? -14.808 -12.343 -3.829 1.00 56.12 126 GLU A C 1
ATOM 1013 O O . GLU A 1 126 ? -13.950 -13.122 -4.238 1.00 56.12 126 GLU A O 1
ATOM 1018 N N . LYS A 1 127 ? -15.491 -11.524 -4.641 1.00 57.25 127 LYS A N 1
ATOM 1019 C CA . LYS A 1 127 ? -15.398 -11.560 -6.108 1.00 57.25 127 LYS A CA 1
ATOM 1020 C C . LYS A 1 127 ? -14.064 -11.050 -6.642 1.00 57.25 127 LYS A C 1
ATOM 1022 O O . LYS A 1 127 ? -13.576 -11.567 -7.639 1.00 57.25 127 LYS A O 1
ATOM 1027 N N . GLU A 1 128 ? -13.459 -10.072 -5.974 1.00 55.66 128 GLU A N 1
ATOM 1028 C CA . GLU A 1 128 ? -12.163 -9.503 -6.375 1.00 55.66 128 GLU A CA 1
ATOM 1029 C C . GLU A 1 128 ? -10.970 -10.257 -5.772 1.00 55.66 128 GLU A C 1
ATOM 1031 O O . GLU A 1 128 ? -9.811 -9.981 -6.087 1.00 55.66 128 GLU A O 1
ATOM 1036 N N . SER A 1 129 ? -11.236 -11.226 -4.898 1.00 59.91 129 SER A N 1
ATOM 1037 C CA . SER A 1 129 ? -10.201 -12.051 -4.293 1.00 59.91 129 SER A CA 1
ATOM 1038 C C . SER A 1 129 ? -9.596 -13.040 -5.285 1.00 59.91 129 SER A C 1
ATOM 1040 O O . SER A 1 129 ? -10.268 -13.508 -6.198 1.00 59.91 129 SER A O 1
ATOM 1042 N N . THR A 1 130 ? -8.345 -13.456 -5.073 1.00 58.16 130 THR A N 1
ATOM 1043 C CA . THR A 1 130 ? -7.723 -14.526 -5.877 1.00 58.16 130 THR A CA 1
ATOM 1044 C C . THR A 1 130 ? -8.568 -15.803 -5.875 1.00 58.16 130 THR A C 1
ATOM 1046 O O . THR A 1 130 ? -8.640 -16.499 -6.884 1.00 58.16 130 THR A O 1
ATOM 1049 N N . ALA A 1 131 ? -9.243 -16.093 -4.757 1.00 60.47 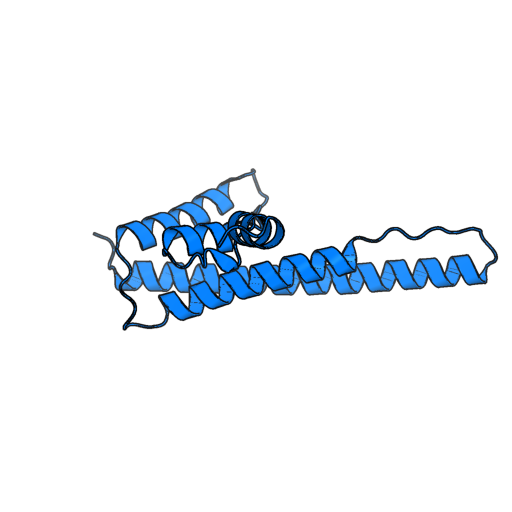131 ALA A N 1
ATOM 1050 C CA . ALA A 1 131 ? -10.189 -17.196 -4.658 1.00 60.47 131 ALA A CA 1
ATOM 1051 C C . ALA A 1 131 ? -11.444 -16.948 -5.511 1.00 60.47 131 ALA A C 1
ATOM 1053 O O . ALA A 1 131 ? -11.832 -17.834 -6.258 1.00 60.47 131 ALA A O 1
ATOM 1054 N N . GLY A 1 132 ? -12.029 -15.751 -5.476 1.00 62.09 132 GLY A N 1
ATOM 1055 C CA . GLY A 1 132 ? -13.187 -15.370 -6.291 1.00 62.09 132 GLY A CA 1
ATOM 1056 C C . GLY A 1 132 ? -12.903 -15.397 -7.783 1.00 62.09 132 GLY A C 1
ATOM 1057 O O . GLY A 1 132 ? -13.667 -15.988 -8.536 1.00 62.09 132 GLY A O 1
ATOM 1058 N N . ILE A 1 133 ? -11.754 -14.860 -8.196 1.00 69.25 133 ILE A N 1
ATOM 1059 C CA . ILE A 1 133 ? -11.288 -14.903 -9.585 1.00 69.25 133 ILE A CA 1
ATOM 1060 C C . ILE A 1 133 ? -11.076 -16.357 -10.029 1.00 69.25 133 ILE A C 1
ATOM 1062 O O . ILE A 1 133 ? -11.455 -16.719 -11.142 1.00 69.25 133 ILE A O 1
ATOM 1066 N N . MET A 1 134 ? -10.500 -17.217 -9.176 1.00 65.44 134 MET A N 1
ATOM 1067 C CA . MET A 1 134 ? -10.356 -18.643 -9.494 1.00 65.44 134 MET A CA 1
ATOM 1068 C C . MET A 1 134 ? -11.702 -19.371 -9.552 1.00 65.44 134 MET A C 1
ATOM 1070 O O . MET A 1 134 ? -11.911 -20.160 -10.466 1.00 65.44 134 MET A O 1
ATOM 1074 N N . MET A 1 135 ? -12.629 -19.088 -8.638 1.00 67.94 135 MET A N 1
ATOM 1075 C CA . MET A 1 135 ? -13.970 -19.680 -8.640 1.00 67.94 135 MET A CA 1
ATOM 1076 C C . MET A 1 135 ? -14.766 -19.259 -9.882 1.00 67.94 135 MET A C 1
ATOM 1078 O O . MET A 1 135 ? -15.374 -20.105 -10.539 1.00 67.94 135 MET A O 1
ATOM 1082 N N . GLU A 1 136 ? -14.673 -17.989 -10.280 1.00 73.81 136 GLU A N 1
ATOM 1083 C CA . GLU A 1 136 ? -15.279 -17.476 -11.509 1.00 73.81 136 GLU A CA 1
ATOM 1084 C C . GLU A 1 136 ? -14.645 -18.104 -12.761 1.00 73.81 136 GLU A C 1
ATOM 1086 O O . GLU A 1 136 ? -15.365 -18.576 -13.643 1.00 73.81 136 GLU A O 1
ATOM 1091 N N . ALA A 1 137 ? -13.312 -18.217 -12.814 1.00 71.31 137 ALA A N 1
ATOM 1092 C CA . ALA A 1 137 ? -12.608 -18.906 -13.900 1.00 71.31 137 ALA A CA 1
ATOM 1093 C C . ALA A 1 137 ? -12.957 -20.405 -13.986 1.00 71.31 137 ALA A C 1
ATOM 1095 O O . ALA A 1 137 ? -12.911 -20.992 -15.067 1.00 71.31 137 ALA A O 1
ATOM 1096 N N . MET A 1 138 ? -13.334 -21.020 -12.862 1.00 81.12 138 MET A N 1
ATOM 1097 C CA . MET A 1 138 ? -13.799 -22.407 -12.775 1.00 81.12 138 MET A CA 1
ATOM 1098 C C . MET A 1 138 ? -15.311 -22.563 -13.019 1.00 81.12 138 MET A C 1
ATOM 1100 O O . MET A 1 138 ? -15.816 -23.685 -12.998 1.00 81.12 138 MET A O 1
ATOM 1104 N N . GLY A 1 139 ? -16.046 -21.472 -13.273 1.00 70.75 139 GLY A N 1
ATOM 1105 C CA . GLY A 1 139 ? -17.495 -21.495 -13.511 1.00 70.75 139 GLY A CA 1
ATOM 1106 C C . GLY A 1 139 ? -18.326 -21.838 -12.270 1.00 70.75 139 GLY A C 1
ATOM 1107 O O . GLY A 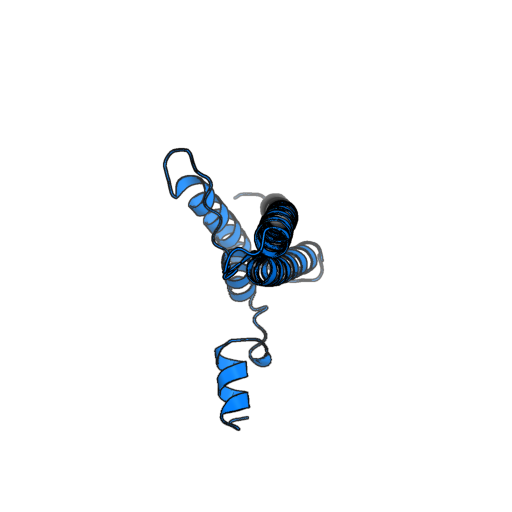1 139 ? -19.492 -22.219 -12.393 1.00 70.75 139 GLY A O 1
ATOM 1108 N N . MET A 1 140 ? -17.734 -21.722 -11.084 1.00 64.06 140 MET A N 1
ATOM 1109 C CA . MET A 1 140 ? -18.370 -22.005 -9.804 1.00 64.06 140 MET A CA 1
ATOM 1110 C C . MET A 1 140 ? -18.902 -20.682 -9.240 1.00 64.06 140 MET A C 1
ATOM 1112 O O . MET A 1 140 ? -18.125 -19.846 -8.786 1.00 64.06 140 MET A O 1
ATOM 1116 N N . LYS A 1 141 ? -20.221 -20.472 -9.346 1.00 57.44 141 LYS A N 1
ATOM 1117 C CA . LYS A 1 141 ? -20.929 -19.369 -8.675 1.00 57.44 141 LYS A CA 1
ATOM 1118 C C . LYS A 1 141 ? -21.277 -19.731 -7.242 1.00 57.44 141 LYS A C 1
ATOM 1120 O O . LYS A 1 141 ? -21.676 -20.899 -7.030 1.00 57.44 141 LYS A O 1
#

Sequence (141 aa):
MRNFTETREKAIKRTRQLVCYFAEFMLEEEEKGAKQRAEFEKAKAEGKPVIMVSCAENNIRCMHNCMKAASEVVKLLSDKENEVEEWQLAAINAMYETCNTMEEGHVTIPFDLPYAIKGLLLQWDEKESTAGIMMEAMGMK

Organism: NCBI:txid360807

Secondary structure (DSSP, 8-state):
---HHHHHHHHHHHHHHHHHHHHHHHHHHHHHHHHHHHHHHHHHHTT--------HHHHHHHHHHHHHHHHHHHHHHH-TTS---HHHHHHHHHHHHHHTTSBTTB----TTHHHHHHHHTT---GGGSHHHHHHHHTT--